Protein AF-A0A828P0Y8-F1 (afdb_monomer)

Solvent-accessible surface area (backbone atoms only — not comparable to full-atom values): 4159 Å² total; per-residue (Å²): 140,82,84,57,50,63,62,51,18,52,49,24,40,48,54,19,41,62,74,24,45,36,97,87,64,50,68,32,54,84,72,55,88,52,59,70,58,46,52,53,22,44,52,29,34,48,53,7,48,75,50,25,90,81,58,77,46,69,68,60,43,53,48,33,52,54,44,45,55,59,62,76,74,106

Nearest PDB structures (foldseek):
  8st8-assembly1_A  TM=7.238E-01  e=7.478E+00  Salmonella enterica subsp. enterica serovar Typhimurium

Secondary structure (DSSP, 8-state):
-PPPHHHHHHHHHHHHHHTTB-TTS-B-GGG---HHHHHHHHHHHHHHHHH-TT---HHHHHHHHHHHHHHHT-

Radius of gyration: 12.64 Å; Cα contacts (8 Å, |Δi|>4): 85; chains: 1; bounding box: 29×24×40 Å

Sequence (74 aa):
WRLHEEIRAKWFRLAGLSLLRDRDGKPKATAVNDIAVLEKADNYLAQAAALSRTAGVKSIRARIRARISALSAA

Organism: Escherichia coli (NCBI:txid562)

pLDDT: mean 93.13, std 4.93, range [68.75, 97.94]

Mean predicted aligned error: 3.21 Å

Foldseek 3Di:
DDDQLQVLLVVLLCVLQQLQQDPVGGRDLQRDLDLVSLVSSLVSNVSSCVSDVPSPCPVVNVRSVVSNVVNVVD

Structure (mmCIF, N/CA/C/O backbone):
data_AF-A0A828P0Y8-F1
#
_entry.id   AF-A0A828P0Y8-F1
#
loop_
_atom_site.group_PDB
_atom_site.id
_atom_site.type_symbol
_atom_site.label_atom_id
_atom_site.label_alt_id
_atom_site.label_comp_id
_atom_site.label_asym_id
_atom_site.label_entity_id
_atom_site.label_seq_id
_atom_site.pdbx_PDB_ins_code
_atom_site.Cartn_x
_atom_site.Cartn_y
_atom_site.Cartn_z
_atom_site.occupancy
_atom_site.B_iso_or_equiv
_atom_site.auth_seq_id
_atom_site.auth_comp_id
_atom_site.auth_asym_id
_atom_site.auth_atom_id
_atom_site.pdbx_PDB_model_num
ATOM 1 N N . TRP A 1 1 ? 9.541 -14.822 -22.486 1.00 77.44 1 TRP A N 1
ATOM 2 C CA . TRP A 1 1 ? 9.694 -13.349 -22.488 1.00 77.44 1 TRP A CA 1
ATOM 3 C C . TRP A 1 1 ? 9.426 -12.784 -21.092 1.00 77.44 1 TRP A C 1
ATOM 5 O O . TRP A 1 1 ? 8.590 -13.348 -20.397 1.00 77.44 1 TRP A O 1
ATOM 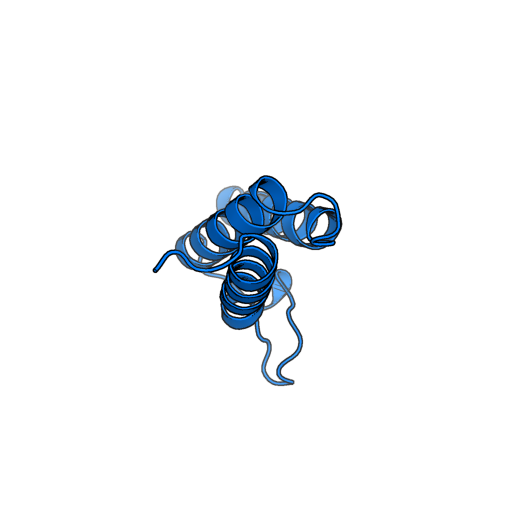15 N N . ARG A 1 2 ? 10.137 -11.729 -20.652 1.00 82.25 2 ARG A N 1
ATOM 16 C CA . ARG A 1 2 ? 9.896 -11.044 -19.360 1.00 82.25 2 ARG A CA 1
ATOM 17 C C . ARG A 1 2 ? 9.167 -9.719 -19.601 1.00 82.25 2 ARG A C 1
ATOM 19 O O . ARG A 1 2 ? 9.526 -8.992 -20.521 1.00 82.25 2 ARG A O 1
ATOM 26 N N . LEU A 1 3 ? 8.163 -9.410 -18.780 1.00 88.12 3 LEU A N 1
ATOM 27 C CA . LEU A 1 3 ? 7.420 -8.150 -18.872 1.00 88.12 3 LEU A CA 1
ATOM 28 C C . LEU A 1 3 ? 8.279 -6.981 -18.369 1.00 88.12 3 LEU A C 1
ATOM 30 O O . LEU A 1 3 ? 8.894 -7.084 -17.305 1.00 88.12 3 LEU A O 1
ATOM 34 N N . HIS A 1 4 ? 8.285 -5.875 -19.115 1.00 91.38 4 HIS A N 1
ATOM 35 C CA . HIS A 1 4 ? 9.060 -4.685 -18.772 1.00 91.38 4 HIS A CA 1
ATOM 36 C C . HIS A 1 4 ? 8.642 -4.096 -17.412 1.00 91.38 4 HIS A C 1
ATOM 38 O O . HIS A 1 4 ? 7.459 -4.074 -17.055 1.00 91.38 4 HIS A O 1
ATOM 44 N N . GLU A 1 5 ? 9.626 -3.621 -16.649 1.00 90.62 5 GLU A N 1
ATOM 45 C CA . GLU A 1 5 ? 9.464 -3.193 -15.255 1.00 90.62 5 GLU A CA 1
ATOM 46 C C . GLU A 1 5 ? 8.489 -2.026 -15.110 1.00 90.62 5 GLU A C 1
ATOM 48 O O . GLU A 1 5 ? 7.684 -2.014 -14.179 1.00 90.62 5 GLU A O 1
ATOM 53 N N . GLU A 1 6 ? 8.465 -1.103 -16.073 1.00 91.50 6 GLU A N 1
ATOM 54 C CA . GLU A 1 6 ? 7.531 0.022 -16.052 1.00 91.50 6 GLU A CA 1
ATOM 55 C C . GLU A 1 6 ? 6.069 -0.428 -16.201 1.00 91.50 6 GLU A C 1
ATOM 57 O O . GLU A 1 6 ? 5.177 0.080 -15.517 1.00 91.50 6 GLU A O 1
ATOM 62 N N . ILE A 1 7 ? 5.807 -1.427 -17.050 1.00 93.38 7 ILE A N 1
ATOM 63 C CA . ILE A 1 7 ? 4.456 -1.976 -17.233 1.00 93.38 7 ILE A CA 1
ATOM 64 C C . ILE A 1 7 ? 4.014 -2.682 -15.951 1.00 93.38 7 ILE A C 1
ATOM 66 O O . ILE A 1 7 ? 2.892 -2.482 -15.480 1.00 93.38 7 ILE A O 1
ATOM 70 N N . ARG A 1 8 ? 4.918 -3.451 -15.334 1.00 95.06 8 ARG A N 1
ATOM 71 C CA . ARG A 1 8 ? 4.669 -4.085 -14.033 1.00 95.06 8 ARG A CA 1
ATOM 72 C C . ARG A 1 8 ? 4.379 -3.042 -12.956 1.00 95.06 8 ARG A C 1
ATOM 74 O O . ARG A 1 8 ? 3.416 -3.201 -12.213 1.00 95.06 8 ARG A O 1
ATOM 81 N N . ALA A 1 9 ? 5.145 -1.953 -12.900 1.00 95.50 9 ALA A N 1
ATOM 82 C CA . ALA A 1 9 ? 4.922 -0.869 -11.947 1.00 95.50 9 ALA A CA 1
ATOM 83 C C . ALA A 1 9 ? 3.534 -0.227 -12.118 1.00 95.50 9 ALA A C 1
ATOM 85 O O . ALA A 1 9 ? 2.825 -0.017 -11.131 1.00 95.50 9 ALA A O 1
ATOM 86 N N . LYS A 1 10 ? 3.113 0.036 -13.365 1.00 95.56 10 LYS A N 1
ATOM 87 C CA . LYS A 1 10 ? 1.770 0.553 -13.684 1.00 95.56 10 LYS A CA 1
ATOM 88 C C . LYS A 1 10 ? 0.675 -0.419 -13.246 1.00 95.56 10 LYS A C 1
ATOM 90 O O . LYS A 1 10 ? -0.303 0.012 -12.636 1.00 95.56 10 LYS A O 1
ATOM 95 N N . TRP A 1 11 ? 0.865 -1.716 -13.490 1.00 96.25 11 TRP A N 1
ATOM 96 C CA . TRP A 1 11 ? -0.071 -2.749 -13.052 1.00 96.25 11 TRP A CA 1
ATOM 97 C C . TRP A 1 11 ? -0.192 -2.799 -11.525 1.00 96.25 11 TRP A C 1
ATOM 99 O O . TRP A 1 11 ? -1.299 -2.737 -11.001 1.00 96.25 11 TRP A O 1
ATOM 109 N N . PHE A 1 12 ? 0.927 -2.810 -10.797 1.00 97.00 12 PHE A N 1
ATOM 110 C CA . PHE A 1 12 ? 0.922 -2.804 -9.331 1.00 97.00 12 PHE A CA 1
ATOM 111 C C . PHE A 1 12 ? 0.269 -1.549 -8.748 1.00 97.00 12 PHE A C 1
ATOM 113 O O . PHE A 1 12 ? -0.499 -1.632 -7.789 1.00 97.00 12 PHE A O 1
ATOM 120 N N . ARG A 1 13 ? 0.523 -0.383 -9.355 1.00 95.94 13 ARG A N 1
ATOM 121 C CA . ARG A 1 13 ? -0.150 0.864 -8.979 1.00 95.94 13 ARG A CA 1
ATOM 122 C C . ARG A 1 13 ? -1.661 0.746 -9.166 1.00 95.94 13 ARG A C 1
ATOM 124 O O . ARG A 1 13 ? -2.406 1.118 -8.264 1.00 95.94 13 ARG A O 1
ATOM 131 N N . LEU A 1 14 ? -2.110 0.232 -10.310 1.00 96.06 14 LEU A N 1
ATOM 132 C CA . LEU A 1 14 ? -3.530 0.026 -10.587 1.00 96.06 14 LEU A CA 1
ATOM 133 C C . LEU A 1 14 ? -4.158 -0.962 -9.595 1.00 96.06 14 LEU A C 1
ATOM 135 O O . LEU A 1 14 ? -5.197 -0.651 -9.021 1.00 96.06 14 LEU A O 1
ATOM 139 N N . ALA A 1 15 ? -3.511 -2.105 -9.355 1.00 96.50 15 ALA A N 1
ATOM 140 C CA . ALA A 1 15 ? -3.980 -3.134 -8.430 1.00 96.50 15 ALA A CA 1
ATOM 141 C C . ALA A 1 15 ? -4.157 -2.580 -7.007 1.00 96.50 15 ALA A C 1
ATOM 143 O O . ALA A 1 15 ? -5.223 -2.736 -6.414 1.00 96.50 15 ALA A O 1
ATOM 144 N N . GLY A 1 16 ? -3.157 -1.857 -6.491 1.00 96.31 16 GLY A N 1
ATOM 145 C CA . GLY A 1 16 ? -3.232 -1.226 -5.173 1.00 96.31 16 GLY A CA 1
ATOM 146 C C . GLY A 1 16 ? -4.328 -0.161 -5.076 1.00 96.31 16 GLY A C 1
ATOM 147 O O . GLY A 1 16 ? -5.088 -0.150 -4.114 1.00 96.3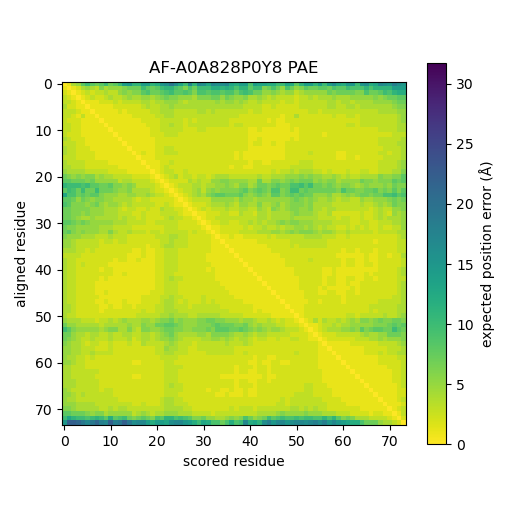1 16 GLY A O 1
ATOM 148 N N . LEU A 1 17 ? -4.466 0.710 -6.083 1.00 95.56 17 LEU A N 1
ATOM 149 C CA . LEU A 1 17 ? -5.510 1.745 -6.090 1.00 95.56 17 LEU A CA 1
ATOM 150 C C . LEU A 1 17 ? -6.921 1.168 -6.264 1.00 95.56 17 LEU A C 1
ATOM 152 O O . LEU A 1 17 ? -7.872 1.731 -5.725 1.00 95.56 17 LEU A O 1
ATOM 156 N N . SER A 1 18 ? -7.065 0.057 -6.988 1.00 95.25 18 SER A N 1
ATOM 157 C CA . SER A 1 18 ? -8.359 -0.596 -7.198 1.00 95.25 18 SER A CA 1
ATOM 158 C C . SER A 1 18 ? -8.946 -1.155 -5.904 1.00 95.25 18 SER A C 1
ATOM 160 O O . SER A 1 18 ? -10.164 -1.163 -5.759 1.00 95.25 18 SER A O 1
ATOM 162 N N . LEU A 1 19 ? -8.101 -1.584 -4.961 1.00 94.69 19 LEU A N 1
ATOM 163 C CA . LEU A 1 19 ? -8.534 -2.058 -3.642 1.00 94.69 19 LEU A CA 1
ATOM 164 C C . LEU A 1 19 ? -9.076 -0.936 -2.744 1.00 94.69 19 LEU A C 1
ATOM 166 O O . LEU A 1 19 ? -9.759 -1.214 -1.768 1.00 94.69 19 LEU A O 1
ATOM 170 N N . LEU A 1 20 ? -8.777 0.325 -3.066 1.00 94.31 20 LEU A N 1
ATOM 171 C CA . LEU A 1 20 ? -9.150 1.496 -2.266 1.00 94.31 20 LEU A CA 1
ATOM 172 C C . LEU A 1 20 ? -10.310 2.283 -2.884 1.00 94.31 20 LEU A C 1
ATOM 174 O O . LEU A 1 20 ? -10.499 3.453 -2.549 1.00 94.31 20 LEU A O 1
ATOM 178 N N . ARG A 1 21 ? -11.027 1.714 -3.858 1.00 90.00 21 ARG A N 1
ATOM 179 C CA . ARG A 1 21 ? -12.093 2.432 -4.562 1.00 90.00 21 ARG A CA 1
ATOM 180 C C . ARG A 1 21 ? -13.295 2.660 -3.651 1.00 90.00 21 ARG A C 1
ATOM 182 O O . ARG A 1 21 ? -13.863 1.723 -3.105 1.00 90.00 21 ARG A O 1
ATOM 189 N N . ASP A 1 22 ? -13.677 3.924 -3.543 1.00 87.94 22 ASP A N 1
ATOM 190 C CA . ASP A 1 22 ? -14.944 4.357 -2.962 1.00 87.94 22 ASP A CA 1
ATOM 191 C C . ASP A 1 22 ? -16.110 4.079 -3.934 1.00 87.94 22 ASP A C 1
ATOM 193 O O . ASP A 1 22 ? -15.892 3.670 -5.078 1.00 87.94 22 ASP A O 1
ATOM 197 N N . ARG A 1 23 ? -17.348 4.363 -3.518 1.00 84.25 23 ARG A N 1
ATOM 198 C CA . ARG A 1 23 ? -18.564 4.224 -4.342 1.00 84.25 23 ARG A CA 1
ATOM 199 C C . ARG A 1 23 ? -18.493 5.021 -5.649 1.00 84.25 23 ARG A C 1
ATOM 201 O O . ARG A 1 23 ? -18.978 4.557 -6.672 1.00 84.25 23 ARG A O 1
ATOM 208 N N . ASP A 1 24 ? -17.804 6.163 -5.635 1.00 86.12 24 ASP A N 1
ATOM 209 C CA . ASP A 1 24 ? -17.540 6.990 -6.824 1.00 86.12 24 ASP A CA 1
ATOM 210 C C . ASP A 1 24 ? -16.376 6.470 -7.697 1.00 86.12 24 ASP A C 1
ATOM 212 O O . ASP A 1 24 ? -15.926 7.148 -8.622 1.00 86.12 24 ASP A O 1
ATOM 216 N N . GLY A 1 25 ? -15.779 5.322 -7.359 1.00 83.94 25 GLY A N 1
ATOM 217 C CA . GLY A 1 25 ? -14.626 4.748 -8.061 1.00 83.94 25 GLY A CA 1
ATOM 218 C C . GLY A 1 25 ? -13.295 5.472 -7.820 1.00 83.94 25 GLY A C 1
ATOM 219 O O . GLY A 1 25 ? -12.279 5.119 -8.431 1.00 83.94 25 GLY A O 1
ATOM 220 N N . LYS A 1 26 ? -13.265 6.470 -6.925 1.00 89.56 26 LYS A N 1
ATOM 221 C CA . LYS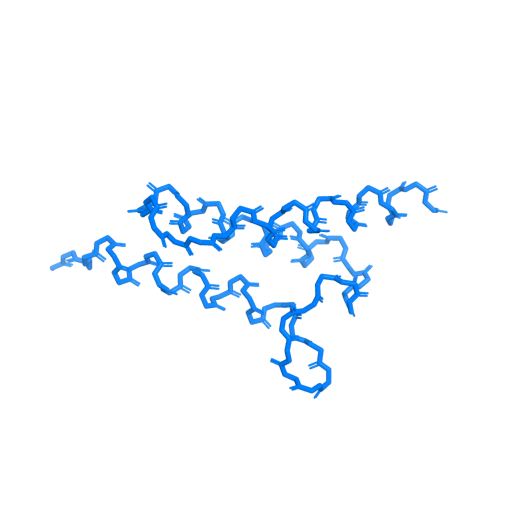 A 1 26 ? -12.054 7.220 -6.556 1.00 89.56 26 LYS A CA 1
ATOM 222 C C . LYS A 1 26 ? -11.251 6.462 -5.490 1.00 89.56 26 LYS A C 1
ATOM 224 O O . LYS A 1 26 ? -11.844 6.008 -4.515 1.00 89.56 26 LYS A O 1
ATOM 229 N N . PRO A 1 27 ? -9.916 6.355 -5.620 1.00 90.00 27 PRO A N 1
ATOM 230 C CA . PRO A 1 27 ? -9.093 5.690 -4.617 1.00 90.00 27 PRO A CA 1
ATOM 231 C C . PRO A 1 27 ? -8.993 6.545 -3.344 1.00 90.00 27 PRO A C 1
ATOM 233 O O . PRO A 1 27 ? -8.316 7.578 -3.326 1.00 90.00 27 PRO A O 1
ATOM 236 N N . LYS A 1 28 ? -9.654 6.109 -2.270 1.00 92.69 28 LYS A N 1
ATOM 237 C CA . LYS A 1 28 ? -9.639 6.738 -0.945 1.00 92.69 28 LYS A CA 1
ATOM 238 C C . LYS A 1 28 ? -9.348 5.687 0.126 1.00 92.69 28 LYS A C 1
ATOM 240 O O . LYS A 1 28 ? -10.170 4.823 0.394 1.00 92.69 28 LYS A O 1
ATOM 245 N N . ALA A 1 29 ? -8.214 5.825 0.815 1.00 90.69 29 ALA A N 1
ATOM 246 C CA . ALA A 1 29 ? -7.867 4.944 1.936 1.00 90.69 29 ALA A CA 1
ATOM 247 C C . ALA A 1 29 ? -8.908 4.986 3.073 1.00 90.69 29 ALA A C 1
ATOM 249 O O . ALA A 1 29 ? -9.148 3.980 3.723 1.00 90.69 29 ALA A O 1
ATOM 250 N N . THR A 1 30 ? -9.563 6.131 3.290 1.00 91.62 30 THR A N 1
ATOM 251 C CA . THR A 1 30 ? -10.577 6.309 4.343 1.00 91.62 30 THR A CA 1
ATOM 252 C C . THR A 1 30 ? -11.879 5.554 4.088 1.00 91.62 30 THR A C 1
ATOM 254 O O . THR A 1 30 ? -12.629 5.344 5.033 1.00 91.62 30 THR A O 1
ATOM 257 N N . ALA A 1 31 ? -12.160 5.165 2.841 1.00 90.69 31 ALA A N 1
ATOM 258 C CA . ALA A 1 31 ? -13.366 4.415 2.492 1.00 90.69 31 ALA A CA 1
ATOM 259 C C . ALA A 1 31 ? -13.272 2.929 2.890 1.00 90.69 31 ALA A C 1
ATOM 261 O O . ALA A 1 31 ? -14.284 2.235 2.917 1.00 90.69 31 ALA A O 1
ATOM 262 N N . VAL A 1 32 ? -12.066 2.444 3.208 1.00 93.06 32 VAL A N 1
ATOM 263 C CA . VAL A 1 32 ? -11.805 1.054 3.591 1.00 93.06 32 VAL A CA 1
ATOM 264 C C . VAL A 1 32 ? -11.638 0.964 5.110 1.00 93.06 32 VAL A C 1
ATOM 266 O O . VAL A 1 32 ? -10.862 1.713 5.711 1.00 93.06 32 VAL A O 1
ATOM 269 N N . ASN A 1 33 ? -12.374 0.030 5.718 1.00 92.44 33 ASN A N 1
ATOM 270 C CA . ASN A 1 33 ? -12.338 -0.259 7.158 1.00 92.44 33 ASN A CA 1
ATOM 271 C C . ASN A 1 33 ? -11.655 -1.595 7.488 1.00 92.44 33 ASN A C 1
ATOM 273 O O . ASN A 1 33 ? -11.521 -1.935 8.656 1.00 92.44 33 ASN A O 1
ATOM 277 N N . ASP A 1 34 ? -11.229 -2.345 6.474 1.00 94.44 34 ASP A N 1
ATOM 278 C CA . ASP A 1 34 ? -10.533 -3.619 6.638 1.00 94.44 34 ASP A CA 1
ATOM 279 C C . ASP A 1 34 ? -9.011 -3.405 6.575 1.00 94.44 34 ASP A C 1
ATOM 281 O O . ASP A 1 34 ? -8.471 -2.953 5.557 1.00 94.44 34 ASP A O 1
ATOM 285 N N . ILE A 1 35 ? -8.319 -3.731 7.672 1.00 95.19 35 ILE A N 1
ATOM 286 C CA . ILE A 1 35 ? -6.861 -3.607 7.796 1.00 95.19 35 ILE A CA 1
ATOM 287 C C . ILE A 1 35 ? -6.146 -4.515 6.786 1.00 95.19 35 ILE A C 1
ATOM 289 O O . ILE A 1 35 ? -5.207 -4.061 6.133 1.00 95.19 35 ILE A O 1
ATOM 293 N N . ALA A 1 36 ? -6.619 -5.744 6.568 1.00 95.75 36 ALA A N 1
ATOM 294 C CA . ALA A 1 36 ? -5.973 -6.685 5.653 1.00 95.75 36 ALA A CA 1
ATOM 295 C C . ALA A 1 36 ? -6.019 -6.183 4.199 1.00 95.75 36 ALA A C 1
ATOM 297 O O . ALA A 1 36 ? -5.058 -6.329 3.435 1.00 95.75 36 ALA A O 1
ATOM 298 N N . VAL A 1 37 ? -7.117 -5.527 3.807 1.00 95.94 37 VAL A N 1
ATOM 299 C CA . VAL A 1 37 ? -7.243 -4.891 2.484 1.00 95.94 37 VAL A CA 1
ATOM 300 C C . VAL A 1 37 ? -6.282 -3.707 2.351 1.00 95.94 37 VAL A C 1
ATOM 302 O O . VAL A 1 37 ? -5.638 -3.553 1.308 1.00 95.94 37 VAL A O 1
ATOM 305 N N . LEU A 1 38 ? -6.149 -2.891 3.401 1.00 96.25 38 LEU A N 1
ATOM 306 C CA . LEU A 1 38 ? -5.222 -1.758 3.435 1.00 96.25 38 LEU A CA 1
ATOM 307 C C . LEU A 1 38 ? -3.758 -2.211 3.330 1.00 96.25 38 LEU A C 1
ATOM 309 O O . LEU A 1 38 ? -2.998 -1.642 2.544 1.00 96.25 38 LEU A O 1
ATOM 313 N N . GLU A 1 39 ? -3.367 -3.261 4.048 1.00 97.12 39 GLU A N 1
ATOM 314 C CA . GLU A 1 39 ? -2.022 -3.844 3.977 1.00 97.12 39 GLU A CA 1
ATOM 315 C C . GLU A 1 39 ? -1.722 -4.428 2.595 1.00 97.12 39 GLU A C 1
ATOM 317 O O . GLU A 1 39 ? -0.667 -4.163 2.010 1.00 97.12 39 GLU A O 1
ATOM 322 N N . LYS A 1 40 ? -2.680 -5.162 2.014 1.00 97.50 40 LYS A N 1
ATOM 323 C CA . LYS A 1 40 ? -2.560 -5.693 0.652 1.00 97.50 40 LYS A CA 1
ATOM 324 C C . LYS A 1 40 ? -2.385 -4.571 -0.375 1.00 97.50 40 LYS A C 1
ATOM 326 O O . LYS A 1 40 ? -1.548 -4.684 -1.276 1.00 97.50 40 LYS A O 1
ATOM 331 N N . ALA A 1 41 ? -3.130 -3.475 -0.227 1.00 97.31 41 ALA A N 1
ATOM 332 C CA . ALA A 1 41 ? -2.987 -2.296 -1.072 1.00 97.31 41 ALA A CA 1
ATOM 333 C C . ALA A 1 41 ? -1.607 -1.635 -0.909 1.00 97.31 41 ALA A C 1
ATOM 335 O O . ALA A 1 41 ? -0.969 -1.324 -1.920 1.00 97.31 41 ALA A O 1
ATOM 336 N N . ASP A 1 42 ? -1.105 -1.463 0.322 1.00 97.25 42 ASP A N 1
ATOM 337 C CA . ASP A 1 42 ? 0.239 -0.909 0.549 1.00 97.25 42 ASP A CA 1
ATOM 338 C C . ASP A 1 42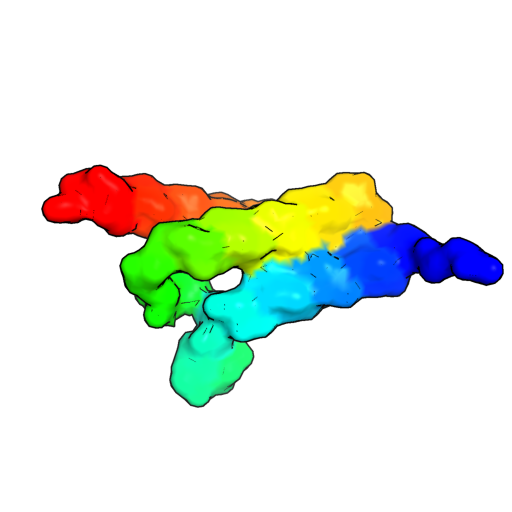 ? 1.329 -1.796 -0.054 1.00 97.25 42 ASP A C 1
ATOM 340 O O . ASP A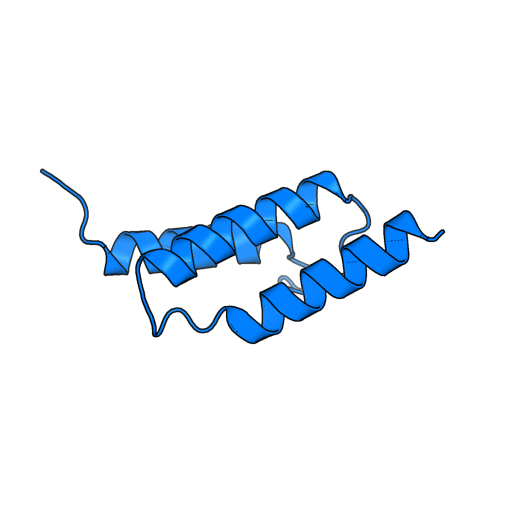 1 42 ? 2.263 -1.270 -0.658 1.00 97.25 42 ASP A O 1
ATOM 344 N N . ASN A 1 43 ? 1.194 -3.123 0.032 1.00 97.81 43 ASN A N 1
ATOM 345 C CA . ASN A 1 43 ? 2.160 -4.060 -0.538 1.00 97.81 43 ASN A CA 1
ATOM 346 C C . ASN A 1 43 ? 2.249 -3.941 -2.069 1.00 97.81 43 ASN A C 1
ATOM 348 O O . ASN A 1 43 ? 3.344 -3.861 -2.630 1.00 97.81 43 ASN A O 1
ATOM 352 N N . TYR A 1 44 ? 1.114 -3.854 -2.771 1.00 97.94 44 TYR A N 1
ATOM 353 C CA . TYR A 1 44 ? 1.137 -3.610 -4.218 1.00 97.94 44 TYR A CA 1
ATOM 354 C C . TYR A 1 44 ? 1.763 -2.255 -4.556 1.00 97.94 44 TYR A C 1
ATOM 356 O O . TYR A 1 44 ? 2.599 -2.155 -5.454 1.00 97.94 44 TYR A O 1
ATOM 364 N N . LEU A 1 45 ? 1.436 -1.207 -3.800 1.00 96.94 45 LEU A N 1
ATOM 365 C CA . LEU A 1 45 ? 2.034 0.112 -4.004 1.00 96.94 45 LEU A CA 1
ATOM 366 C C . LEU A 1 45 ? 3.537 0.121 -3.672 1.00 96.94 45 LEU A C 1
ATOM 368 O O . LEU A 1 45 ? 4.300 0.843 -4.312 1.00 96.94 45 LEU A O 1
ATOM 372 N N . ALA A 1 46 ? 3.994 -0.694 -2.722 1.00 97.31 46 ALA A N 1
ATOM 373 C CA . ALA A 1 46 ? 5.409 -0.882 -2.426 1.00 97.31 46 ALA A CA 1
ATOM 374 C C . ALA A 1 46 ? 6.154 -1.507 -3.610 1.00 97.31 46 ALA A C 1
ATOM 376 O O . ALA A 1 46 ? 7.202 -0.995 -4.004 1.00 97.31 46 ALA A O 1
ATOM 377 N N . GLN A 1 47 ? 5.578 -2.542 -4.227 1.00 96.56 47 GLN A N 1
ATOM 378 C CA . GLN A 1 47 ? 6.131 -3.173 -5.428 1.00 96.56 47 GLN A CA 1
ATOM 379 C C . GLN A 1 47 ? 6.183 -2.198 -6.611 1.00 96.56 47 GLN A C 1
ATOM 381 O O . GLN A 1 47 ? 7.188 -2.141 -7.318 1.00 96.56 47 GLN A O 1
ATOM 386 N N . ALA A 1 48 ? 5.155 -1.360 -6.787 1.00 96.56 48 ALA A N 1
ATOM 387 C CA . ALA A 1 48 ? 5.176 -0.302 -7.797 1.00 96.56 48 ALA A CA 1
ATOM 388 C C . ALA A 1 48 ? 6.328 0.695 -7.572 1.00 96.56 48 ALA A C 1
ATOM 390 O O . ALA A 1 48 ? 7.025 1.051 -8.520 1.00 96.56 48 ALA A O 1
ATOM 391 N N . ALA A 1 49 ? 6.552 1.120 -6.323 1.00 95.56 49 ALA A N 1
ATOM 392 C CA . ALA A 1 49 ? 7.640 2.034 -5.968 1.00 95.56 49 ALA A CA 1
ATOM 393 C C . ALA A 1 49 ? 9.035 1.415 -6.143 1.00 95.56 49 ALA A C 1
ATOM 395 O O . ALA A 1 49 ? 9.979 2.135 -6.463 1.00 95.56 49 ALA A O 1
ATOM 396 N N . ALA A 1 50 ? 9.166 0.104 -5.923 1.00 95.31 50 ALA A N 1
ATOM 397 C CA . ALA A 1 50 ? 10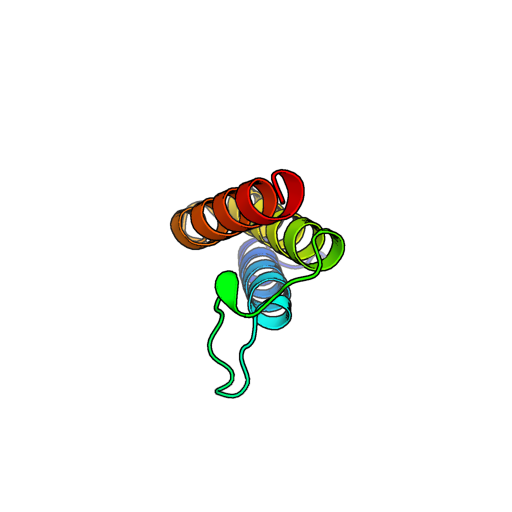.420 -0.620 -6.107 1.00 95.31 50 ALA A CA 1
ATOM 398 C C . ALA A 1 50 ? 10.809 -0.724 -7.589 1.00 95.31 50 ALA A C 1
ATOM 400 O O . ALA A 1 50 ? 11.982 -0.605 -7.924 1.00 95.31 50 ALA A O 1
ATOM 401 N N . LEU A 1 51 ? 9.821 -0.906 -8.470 1.00 94.19 51 LEU A N 1
ATOM 402 C CA . LEU A 1 51 ? 10.035 -1.050 -9.913 1.00 94.19 51 LEU A CA 1
ATOM 403 C C . LEU A 1 51 ? 10.180 0.289 -10.646 1.00 94.19 51 LEU A C 1
ATOM 405 O O . LEU A 1 51 ? 10.788 0.341 -11.709 1.00 94.19 51 LEU A O 1
ATOM 409 N N . SER A 1 52 ? 9.598 1.374 -10.124 1.00 92.25 52 SER A N 1
ATOM 410 C CA . SER A 1 52 ? 9.688 2.689 -10.759 1.00 92.25 52 SER A CA 1
ATOM 411 C C . SER A 1 52 ? 9.707 3.830 -9.748 1.00 92.25 52 SER A C 1
ATOM 413 O O . SER A 1 52 ? 8.771 4.035 -8.969 1.00 92.25 52 SER A O 1
ATOM 415 N N . ARG A 1 53 ? 10.749 4.665 -9.837 1.00 86.75 53 ARG A N 1
ATOM 416 C CA . ARG A 1 53 ? 10.884 5.890 -9.034 1.00 86.75 53 ARG A CA 1
ATOM 417 C C . ARG A 1 53 ? 9.755 6.892 -9.312 1.00 86.75 53 ARG A C 1
ATOM 419 O O . ARG A 1 53 ? 9.375 7.649 -8.422 1.00 86.75 53 ARG A O 1
ATOM 426 N N . THR A 1 54 ? 9.195 6.873 -10.522 1.00 89.12 54 THR A N 1
ATOM 427 C CA . THR A 1 54 ? 8.125 7.774 -10.979 1.00 89.12 54 THR A CA 1
ATOM 428 C C . THR A 1 54 ? 6.723 7.192 -10.771 1.00 89.12 54 THR A C 1
ATOM 430 O O . THR A 1 54 ? 5.734 7.793 -11.188 1.00 89.12 54 THR A O 1
ATOM 433 N N . ALA A 1 55 ? 6.592 6.068 -10.052 1.00 89.44 55 ALA A N 1
ATOM 434 C CA . ALA A 1 55 ? 5.301 5.435 -9.781 1.00 89.44 55 ALA A CA 1
ATOM 435 C C . ALA A 1 55 ? 4.300 6.346 -9.042 1.00 89.44 55 ALA A C 1
ATOM 437 O O . ALA A 1 55 ? 3.096 6.118 -9.135 1.00 89.44 55 ALA A O 1
ATOM 438 N N . GLY A 1 56 ? 4.754 7.383 -8.326 1.00 92.06 56 GLY A N 1
ATOM 439 C CA . GLY A 1 56 ? 3.873 8.411 -7.751 1.00 92.06 56 GLY A CA 1
ATOM 440 C C . GLY A 1 56 ? 2.976 7.923 -6.604 1.00 92.06 56 GLY A C 1
ATOM 441 O O . GLY A 1 56 ? 1.890 8.454 -6.398 1.00 92.06 56 GLY A O 1
ATOM 442 N N . VAL A 1 57 ? 3.407 6.901 -5.857 1.00 95.69 57 VAL A N 1
ATOM 443 C CA . VAL A 1 57 ? 2.591 6.227 -4.823 1.00 95.69 57 VAL A CA 1
ATOM 444 C C . VAL A 1 57 ? 2.877 6.684 -3.386 1.00 95.69 57 VAL A C 1
ATOM 446 O O . VAL A 1 57 ? 2.204 6.254 -2.454 1.00 95.69 57 VAL A O 1
ATOM 449 N N . LYS A 1 58 ? 3.865 7.563 -3.171 1.00 95.00 58 LYS A N 1
ATOM 450 C CA . LYS A 1 58 ? 4.324 7.963 -1.826 1.00 95.00 58 LYS A CA 1
ATOM 451 C C . LYS A 1 58 ? 3.193 8.534 -0.959 1.00 95.00 58 LYS A C 1
ATOM 453 O O . LYS A 1 58 ? 3.048 8.144 0.196 1.00 95.00 58 LYS A O 1
ATOM 458 N N . SER A 1 59 ? 2.387 9.433 -1.521 1.00 95.00 59 SER A N 1
ATOM 459 C CA . SER A 1 59 ? 1.313 10.122 -0.796 1.00 95.00 59 SER A CA 1
ATOM 460 C C . SER A 1 59 ? 0.178 9.180 -0.392 1.00 95.00 59 SER A C 1
ATOM 462 O O . SER A 1 59 ? -0.280 9.223 0.747 1.00 95.00 59 SER A O 1
ATOM 464 N N . ILE A 1 60 ? -0.258 8.296 -1.294 1.00 94.81 60 ILE A N 1
ATOM 465 C CA . ILE A 1 60 ? -1.341 7.352 -1.003 1.00 94.81 60 ILE A CA 1
ATOM 466 C C . ILE A 1 60 ? -0.898 6.287 0.009 1.00 94.81 60 ILE A C 1
ATOM 468 O O . ILE A 1 60 ? -1.662 5.980 0.917 1.00 94.81 60 ILE A O 1
ATOM 472 N N . ARG A 1 61 ? 0.358 5.819 -0.051 1.00 96.31 61 ARG A N 1
ATOM 473 C CA . ARG A 1 61 ? 0.929 4.909 0.957 1.00 96.31 61 ARG A CA 1
ATOM 474 C C . ARG A 1 61 ? 0.966 5.530 2.354 1.00 96.31 61 ARG A C 1
ATOM 476 O O . ARG A 1 61 ? 0.602 4.878 3.325 1.00 96.31 61 ARG A O 1
ATOM 483 N N . ALA A 1 62 ? 1.334 6.809 2.463 1.00 96.81 62 ALA A N 1
ATOM 484 C CA . ALA A 1 62 ? 1.287 7.523 3.741 1.00 96.81 62 ALA A CA 1
ATOM 485 C C . ALA A 1 62 ? -0.141 7.579 4.319 1.00 96.81 62 ALA A C 1
ATOM 487 O O . ALA A 1 62 ? -0.333 7.339 5.509 1.00 96.81 62 ALA A O 1
ATOM 488 N N . ARG A 1 63 ? -1.152 7.818 3.471 1.00 96.38 63 ARG A N 1
ATOM 489 C CA . ARG A 1 63 ? -2.570 7.815 3.878 1.00 96.38 63 ARG A CA 1
ATOM 490 C C . ARG A 1 63 ? -3.056 6.433 4.321 1.00 96.38 63 ARG A C 1
ATOM 492 O O . ARG A 1 63 ? -3.806 6.351 5.285 1.00 96.38 63 AR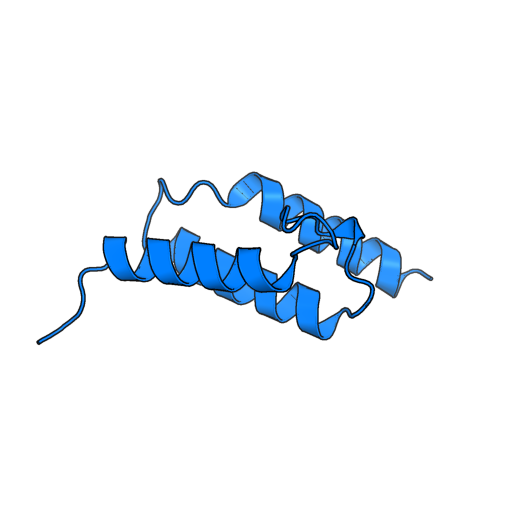G A O 1
ATOM 499 N N . ILE A 1 64 ? -2.625 5.367 3.644 1.00 96.38 64 ILE A N 1
ATOM 500 C CA . ILE A 1 64 ? -2.953 3.983 4.022 1.00 96.38 64 ILE A CA 1
ATOM 501 C C . ILE A 1 64 ? -2.397 3.667 5.409 1.00 96.38 64 ILE A C 1
ATOM 503 O O . ILE A 1 64 ? -3.144 3.211 6.266 1.00 96.38 64 ILE A O 1
ATOM 507 N N . ARG A 1 65 ? -1.121 3.978 5.664 1.00 96.56 65 ARG A N 1
ATOM 508 C CA . ARG A 1 65 ? -0.503 3.757 6.981 1.00 96.56 65 ARG A CA 1
ATOM 509 C C . ARG A 1 65 ? -1.225 4.515 8.087 1.00 96.56 65 ARG A C 1
ATOM 511 O O . ARG A 1 65 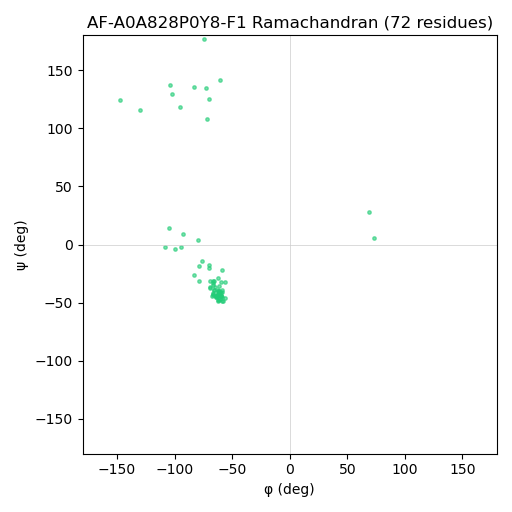? -1.543 3.922 9.107 1.00 96.56 65 ARG A O 1
ATOM 518 N N . ALA A 1 66 ? -1.551 5.788 7.855 1.00 96.25 66 ALA A N 1
ATOM 519 C CA . ALA A 1 66 ? -2.330 6.576 8.807 1.00 96.25 66 ALA A CA 1
ATOM 520 C C . ALA A 1 66 ? -3.705 5.943 9.088 1.00 96.25 66 ALA A C 1
ATOM 522 O O . ALA A 1 66 ? -4.147 5.915 10.234 1.00 96.25 66 ALA A O 1
ATOM 523 N N . ARG A 1 67 ? -4.367 5.390 8.061 1.00 95.81 67 ARG A N 1
ATOM 524 C CA . ARG A 1 67 ? -5.644 4.688 8.230 1.00 95.81 67 ARG A CA 1
ATOM 525 C C . ARG A 1 67 ? -5.494 3.398 9.035 1.00 95.81 67 ARG A C 1
ATOM 527 O O . ARG A 1 67 ? -6.310 3.176 9.919 1.00 95.81 67 ARG A O 1
ATOM 534 N N . ILE A 1 68 ? -4.464 2.593 8.764 1.00 96.19 68 ILE A N 1
ATOM 535 C CA . ILE A 1 68 ? -4.162 1.373 9.531 1.00 96.19 68 ILE A CA 1
ATOM 536 C C . ILE A 1 68 ? -3.936 1.724 11.005 1.00 96.19 68 ILE A C 1
ATOM 538 O O . ILE A 1 68 ? -4.572 1.132 11.870 1.00 96.19 68 ILE A O 1
ATOM 542 N N . SER A 1 69 ? -3.106 2.732 11.298 1.00 95.12 69 SER A N 1
ATOM 543 C CA . SER A 1 69 ? -2.870 3.184 12.675 1.00 95.12 69 SER A CA 1
ATOM 544 C C . SER A 1 69 ? -4.155 3.646 13.366 1.00 95.12 69 SER A C 1
ATOM 546 O O . SER A 1 69 ? -4.367 3.315 14.525 1.00 95.12 69 SER A O 1
ATOM 548 N N . ALA A 1 70 ? -5.032 4.363 12.657 1.00 95.62 70 ALA A N 1
ATOM 549 C CA . ALA A 1 70 ? -6.312 4.806 13.207 1.00 95.62 70 ALA A CA 1
ATOM 550 C C . ALA A 1 70 ? -7.282 3.646 13.495 1.00 95.62 70 ALA A C 1
ATOM 552 O O . ALA A 1 70 ? -8.039 3.727 14.4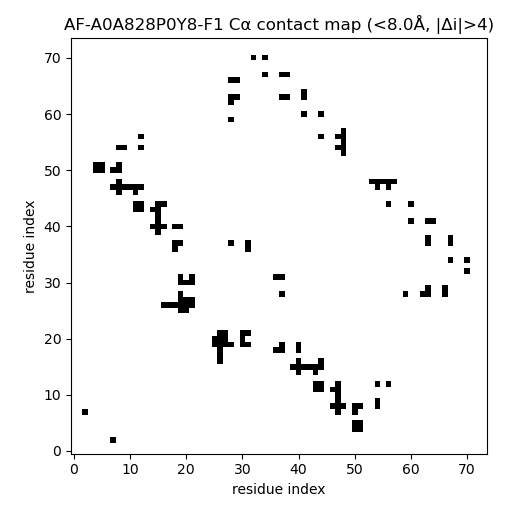53 1.00 95.62 70 ALA A O 1
ATOM 553 N N . LEU A 1 71 ? -7.274 2.587 12.677 1.00 94.44 71 LEU A N 1
ATOM 554 C CA . LEU A 1 71 ? -8.123 1.405 12.877 1.00 94.44 71 LEU A CA 1
ATOM 555 C C . LEU A 1 71 ? -7.581 0.462 13.954 1.00 94.44 71 LEU A C 1
ATOM 557 O O . LEU A 1 71 ? -8.363 -0.191 14.624 1.00 94.44 71 LEU A O 1
ATOM 561 N N . SER A 1 72 ? -6.259 0.388 14.121 1.00 92.62 72 SER A N 1
ATOM 562 C CA . SER A 1 72 ? -5.627 -0.449 15.147 1.00 92.62 72 SER A CA 1
ATOM 563 C C . SER A 1 72 ? -5.665 0.169 16.548 1.00 92.62 72 SER A C 1
ATOM 565 O O . SER A 1 72 ? -5.416 -0.541 17.518 1.00 92.62 72 SER A O 1
ATOM 567 N N . ALA A 1 73 ? -5.888 1.480 16.652 1.00 88.00 73 ALA A N 1
ATOM 568 C CA . ALA A 1 73 ? -5.978 2.202 17.921 1.00 88.00 73 ALA A CA 1
ATOM 569 C C . ALA A 1 73 ? -7.424 2.355 18.438 1.00 88.00 73 ALA A C 1
ATOM 571 O O . ALA A 1 73 ? -7.614 2.954 19.496 1.00 88.00 73 ALA A O 1
ATOM 572 N N . ALA A 1 74 ? -8.413 1.877 17.676 1.00 68.75 74 ALA A N 1
ATOM 573 C CA . ALA A 1 74 ? -9.839 1.897 18.004 1.00 68.75 74 ALA A CA 1
ATOM 574 C C . ALA A 1 74 ? -10.274 0.557 18.608 1.00 68.75 74 ALA A C 1
ATOM 576 O O . ALA A 1 74 ? -11.143 0.593 19.506 1.00 68.75 74 ALA A O 1
#